Protein AF-A0A953X178-F1 (afdb_monomer_lite)

Foldseek 3Di:
DDPDPDDDPDDPWKWWWWDDPPATWIWTDDPPQKIFIAGPPPRHGPDMWHFPDDDPFWTKTWDCVAQNTWIWICGNPQQFIWTDRHPPGDIDTPTGTDDID

pLDDT: mean 87.61, std 17.51, range [33.28, 98.62]

Radius of gyration: 13.24 Å; chains: 1; bounding box: 30×29×42 Å

Sequence (101 aa):
MTYWENGVTASEAVFVGASNDSETTAFRYREGGLWDEVAVPGGETRFTFAETGRDVSAIRLTDASRNGGLSLILDLDRKVVDLQEAPGEPWYVRYTIVAVH

Structure (mmCIF, N/CA/C/O backbone):
data_AF-A0A953X178-F1
#
_entry.id   AF-A0A953X178-F1
#
loop_
_atom_site.group_PDB
_atom_site.id
_atom_site.type_symbol
_atom_site.label_atom_id
_atom_site.label_alt_id
_atom_site.label_comp_id
_atom_site.label_asym_id
_atom_site.label_entity_id
_atom_site.label_seq_id
_atom_site.pdbx_PDB_ins_code
_atom_site.Cartn_x
_atom_site.Cartn_y
_atom_site.Cartn_z
_atom_site.occupancy
_atom_site.B_iso_or_equiv
_atom_site.auth_seq_id
_atom_site.auth_comp_id
_atom_site.auth_asym_id
_atom_site.auth_atom_id
_atom_site.pdbx_PDB_model_num
ATOM 1 N N . MET A 1 1 ? -3.474 8.175 25.729 1.00 33.28 1 MET A N 1
ATOM 2 C CA . MET A 1 1 ? -4.329 9.190 25.079 1.00 33.28 1 MET A CA 1
ATOM 3 C C . MET A 1 1 ? -4.278 8.906 23.599 1.00 33.28 1 MET A C 1
ATOM 5 O O . MET A 1 1 ? -3.255 9.164 22.981 1.00 33.28 1 MET A O 1
ATOM 9 N N . THR A 1 2 ? -5.315 8.262 23.079 1.00 36.19 2 THR A N 1
ATOM 10 C CA . THR A 1 2 ? -5.356 7.766 21.704 1.00 36.19 2 THR A CA 1
ATOM 11 C C . THR A 1 2 ? -6.396 8.600 20.966 1.00 36.19 2 THR A C 1
ATOM 13 O O . THR A 1 2 ? -7.572 8.559 21.314 1.00 36.19 2 THR A O 1
ATOM 16 N N . TYR A 1 3 ? -5.952 9.430 20.026 1.00 37.00 3 TYR A N 1
ATOM 17 C CA . TYR A 1 3 ? -6.803 10.360 19.285 1.00 37.00 3 TYR A CA 1
ATOM 18 C C . TYR A 1 3 ? -7.550 9.628 18.161 1.00 37.00 3 TYR A C 1
ATOM 20 O O . TYR A 1 3 ? -7.108 9.701 17.025 1.00 37.00 3 TYR A O 1
ATOM 28 N N . TRP A 1 4 ? -8.658 8.931 18.447 1.00 47.22 4 TRP A N 1
ATOM 29 C CA . TRP A 1 4 ? -9.503 8.332 17.388 1.00 47.22 4 TRP A CA 1
ATOM 30 C C . TRP A 1 4 ? -11.015 8.547 17.550 1.00 47.22 4 TRP A C 1
ATOM 32 O O . TRP A 1 4 ? -11.793 8.094 16.715 1.00 47.22 4 TRP A O 1
ATOM 42 N N . GLU A 1 5 ? -11.467 9.296 18.554 1.00 42.94 5 GLU A N 1
ATOM 43 C CA . GLU A 1 5 ? -12.883 9.660 18.661 1.00 42.94 5 GLU A CA 1
ATOM 44 C C . GLU A 1 5 ? -13.158 10.961 17.904 1.00 42.94 5 GLU A C 1
ATOM 46 O O . GLU A 1 5 ? -13.153 12.035 18.492 1.00 42.94 5 GLU A O 1
ATOM 51 N N . ASN A 1 6 ? -13.338 10.867 16.584 1.00 42.47 6 ASN A N 1
ATOM 52 C CA . ASN A 1 6 ? -14.195 11.770 15.805 1.00 42.47 6 ASN A CA 1
ATOM 53 C C . ASN A 1 6 ? -14.403 11.205 14.389 1.00 42.47 6 ASN A C 1
ATOM 55 O O . ASN A 1 6 ? -13.687 11.548 13.451 1.00 42.47 6 ASN A O 1
ATOM 59 N N . GLY A 1 7 ? -15.425 10.357 14.235 1.00 42.25 7 GLY A N 1
ATOM 60 C CA . GLY A 1 7 ? -16.161 10.270 12.967 1.00 42.25 7 GLY A CA 1
ATOM 61 C C . GLY A 1 7 ? -16.048 8.995 12.130 1.00 42.25 7 GLY A C 1
ATOM 62 O O . GLY A 1 7 ? -16.695 8.936 11.090 1.00 42.25 7 GLY A O 1
ATOM 63 N N . VAL A 1 8 ? -15.317 7.961 12.553 1.00 45.34 8 VAL A N 1
ATOM 64 C CA . VAL A 1 8 ? -15.346 6.657 11.863 1.00 45.34 8 VAL A CA 1
ATOM 65 C C . VAL A 1 8 ? -15.988 5.629 12.787 1.00 45.34 8 VAL A C 1
ATOM 67 O O . VAL A 1 8 ? -15.324 5.029 13.625 1.00 45.34 8 VAL A O 1
ATOM 70 N N . THR A 1 9 ? -17.302 5.424 12.670 1.00 45.38 9 THR A N 1
ATOM 71 C CA . THR A 1 9 ? -17.926 4.214 13.220 1.00 45.38 9 THR A CA 1
ATOM 72 C C . THR A 1 9 ? -17.387 3.027 12.433 1.00 45.38 9 THR A C 1
ATOM 74 O O . THR A 1 9 ? -17.761 2.825 11.277 1.00 45.38 9 THR A O 1
ATOM 77 N N . ALA A 1 10 ? -16.458 2.296 13.048 1.00 43.78 10 ALA A N 1
ATOM 78 C CA . ALA A 1 10 ? -15.874 1.077 12.518 1.00 43.78 10 ALA A CA 1
ATOM 79 C C . ALA A 1 10 ? -16.979 0.033 12.284 1.00 43.78 10 ALA A C 1
ATOM 81 O O . ALA A 1 10 ? -17.444 -0.631 13.206 1.00 43.78 10 ALA A O 1
ATOM 82 N N . SER A 1 11 ? -17.413 -0.090 11.031 1.00 48.50 11 SER A N 1
ATOM 83 C CA . SER A 1 11 ? -17.724 -1.413 10.490 1.00 48.50 11 SER A CA 1
ATOM 84 C C . SER A 1 11 ? -16.393 -2.158 10.331 1.00 48.50 11 SER A C 1
ATOM 86 O O . SER A 1 11 ? -15.356 -1.506 10.243 1.00 48.50 11 SER A O 1
ATOM 88 N N . GLU A 1 12 ? -16.419 -3.489 10.351 1.00 53.50 12 GLU A N 1
ATOM 89 C CA . GLU A 1 12 ? -15.298 -4.455 10.415 1.00 53.50 12 GLU A CA 1
ATOM 90 C C . GLU A 1 12 ? -14.277 -4.391 9.246 1.00 53.50 12 GLU A C 1
ATOM 92 O O . GLU A 1 12 ? -13.742 -5.406 8.805 1.00 53.50 12 GLU A O 1
ATOM 97 N N . ALA A 1 13 ? -14.027 -3.215 8.677 1.00 61.97 13 ALA A N 1
ATOM 98 C CA . ALA A 1 13 ? -13.044 -2.996 7.636 1.00 61.97 13 ALA A CA 1
ATOM 99 C C . ALA A 1 13 ? -11.630 -3.110 8.216 1.00 61.97 13 ALA A C 1
ATOM 101 O O . ALA A 1 13 ? -11.331 -2.521 9.252 1.00 61.97 13 ALA A O 1
ATOM 102 N N . VAL A 1 14 ? -10.758 -3.830 7.508 1.00 70.00 14 VAL A N 1
ATOM 103 C CA . VAL A 1 14 ? -9.325 -3.871 7.818 1.00 70.00 14 VAL A CA 1
ATOM 104 C C . VAL A 1 14 ? -8.727 -2.494 7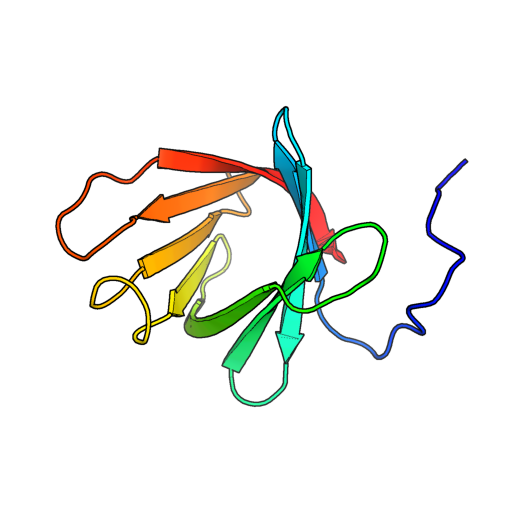.541 1.00 70.00 14 VAL A C 1
ATOM 106 O O . VAL A 1 14 ? -8.896 -1.960 6.436 1.00 70.00 14 VAL A O 1
ATOM 109 N N . PHE A 1 15 ? -8.016 -1.943 8.525 1.00 83.81 15 PHE A N 1
ATOM 110 C CA . PHE A 1 15 ? -7.299 -0.675 8.403 1.00 83.81 15 PHE A CA 1
ATOM 111 C C . PHE A 1 15 ? -5.795 -0.876 8.578 1.00 83.81 15 PHE A C 1
ATOM 113 O O . PHE A 1 15 ? -5.339 -1.406 9.589 1.00 83.81 15 PHE A O 1
ATOM 120 N N . VAL A 1 16 ? -5.010 -0.368 7.629 1.00 92.19 16 VAL A N 1
ATOM 121 C CA . VAL A 1 16 ? -3.554 -0.223 7.769 1.00 92.19 16 VAL A CA 1
ATOM 122 C C . VAL A 1 16 ? -3.236 1.260 7.906 1.00 92.19 16 VAL A C 1
ATOM 124 O O . VAL A 1 16 ? -3.330 2.011 6.939 1.00 92.19 16 VAL A O 1
ATOM 127 N N . GLY A 1 17 ? -2.887 1.696 9.114 1.00 94.69 17 GLY A N 1
ATOM 128 C CA . GLY A 1 17 ? -2.450 3.065 9.379 1.00 94.69 17 GLY A CA 1
ATOM 129 C C . GLY A 1 17 ? -0.984 3.244 9.003 1.00 94.69 17 GLY A C 1
ATOM 130 O O . GLY A 1 17 ? -0.141 2.437 9.403 1.00 94.69 17 GLY A O 1
ATOM 131 N N . ALA A 1 18 ? -0.667 4.307 8.268 1.00 96.38 18 ALA A N 1
ATOM 132 C CA . ALA A 1 18 ? 0.688 4.594 7.820 1.00 96.38 18 ALA A CA 1
ATOM 133 C C . ALA A 1 18 ? 1.003 6.094 7.886 1.00 96.38 18 ALA A C 1
ATOM 135 O O . ALA A 1 18 ? 0.109 6.937 7.825 1.00 96.38 18 ALA A O 1
ATOM 136 N N . SER A 1 19 ? 2.277 6.444 8.022 1.00 96.38 19 SER A N 1
ATOM 137 C CA . SER A 1 19 ? 2.718 7.839 8.060 1.00 96.38 19 SER A CA 1
ATOM 138 C C . SER A 1 19 ? 4.107 8.021 7.464 1.00 96.38 19 SER A C 1
ATOM 140 O O . SER A 1 19 ? 4.909 7.088 7.398 1.00 96.38 19 SER A O 1
ATOM 142 N N . ASN A 1 20 ? 4.412 9.249 7.070 1.00 95.56 20 ASN A N 1
ATOM 143 C CA . ASN A 1 20 ? 5.767 9.729 6.814 1.00 95.56 20 ASN A CA 1
ATOM 144 C C . ASN A 1 20 ? 5.974 11.071 7.539 1.00 95.56 20 ASN A C 1
ATOM 146 O O . ASN A 1 20 ? 5.128 11.486 8.328 1.00 95.56 20 ASN A O 1
ATOM 150 N N . ASP A 1 21 ? 7.082 11.760 7.269 1.00 94.00 21 ASP A N 1
ATOM 151 C CA . ASP A 1 21 ? 7.425 13.030 7.930 1.00 94.00 21 ASP A CA 1
ATOM 152 C C . ASP A 1 21 ? 6.435 14.178 7.651 1.00 94.00 21 ASP A C 1
ATOM 154 O O . ASP A 1 21 ? 6.453 15.196 8.341 1.00 94.00 21 ASP A O 1
ATOM 158 N N . SER A 1 22 ? 5.586 14.038 6.629 1.00 92.56 22 SER A N 1
ATOM 159 C CA . SER A 1 22 ? 4.680 15.087 6.151 1.00 92.56 22 SER A CA 1
ATOM 160 C C . SER A 1 22 ? 3.197 14.790 6.366 1.00 92.56 22 SER A C 1
ATOM 162 O O . SER A 1 22 ? 2.403 15.727 6.446 1.00 92.56 22 SER A O 1
ATOM 164 N N . GLU A 1 23 ? 2.799 13.519 6.463 1.00 92.12 23 GLU A N 1
ATOM 165 C CA . GLU A 1 23 ? 1.387 13.145 6.540 1.00 92.12 23 GLU A CA 1
ATOM 166 C C . GLU A 1 23 ? 1.132 11.786 7.201 1.00 92.12 23 GLU A C 1
ATOM 168 O O . GLU A 1 23 ? 1.988 10.898 7.220 1.00 92.12 23 GLU A O 1
ATOM 173 N N . THR A 1 24 ? -0.104 11.625 7.681 1.00 92.56 24 THR A N 1
ATOM 174 C CA . THR A 1 24 ? -0.676 10.359 8.149 1.00 92.56 24 THR A CA 1
ATOM 175 C C . THR A 1 24 ? -1.837 9.969 7.244 1.00 92.56 24 THR A C 1
ATOM 177 O O . THR A 1 24 ? -2.658 10.803 6.852 1.00 92.56 24 THR A O 1
ATOM 180 N N . THR A 1 25 ? -1.918 8.683 6.935 1.00 94.31 25 THR A N 1
ATOM 181 C CA . THR A 1 25 ? -2.915 8.094 6.051 1.00 94.31 25 THR A CA 1
ATOM 182 C C . THR A 1 25 ? -3.379 6.748 6.604 1.00 94.31 25 THR A C 1
ATOM 184 O O . THR A 1 25 ? -2.757 6.174 7.505 1.00 94.31 25 THR A O 1
ATOM 187 N N . ALA A 1 26 ? -4.483 6.231 6.082 1.00 93.94 26 ALA A N 1
ATOM 188 C CA . ALA A 1 26 ? -4.899 4.862 6.346 1.00 93.94 26 ALA A CA 1
ATOM 189 C C . ALA A 1 26 ? -5.381 4.188 5.064 1.00 93.94 26 ALA A C 1
ATOM 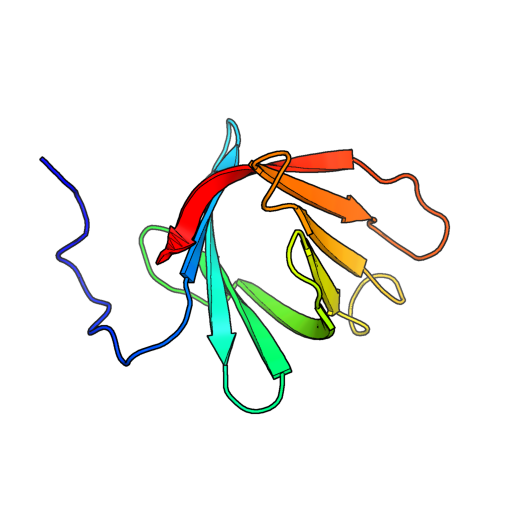191 O O . ALA A 1 26 ? -6.068 4.803 4.254 1.00 93.94 26 ALA A O 1
ATOM 192 N N . PHE A 1 27 ? -5.060 2.908 4.908 1.00 95.81 27 PHE A N 1
ATOM 193 C CA . PHE A 1 27 ? -5.602 2.060 3.856 1.00 95.81 27 PHE A CA 1
ATOM 194 C C . PHE A 1 27 ? -6.774 1.278 4.424 1.00 95.81 27 PHE A C 1
ATOM 196 O O . PHE A 1 27 ? -6.605 0.512 5.372 1.00 95.81 27 PHE A O 1
ATOM 203 N N . ARG A 1 28 ? -7.960 1.485 3.856 1.00 94.31 28 ARG A N 1
ATOM 204 C CA . ARG A 1 28 ? -9.208 0.845 4.270 1.00 94.31 28 ARG A CA 1
ATOM 205 C C . ARG A 1 28 ? -9.645 -0.162 3.221 1.00 94.31 28 ARG A C 1
ATOM 207 O O . ARG A 1 28 ? -9.924 0.231 2.086 1.00 94.31 28 ARG A O 1
ATOM 214 N N . TYR A 1 29 ? -9.776 -1.425 3.613 1.00 92.50 29 TYR A N 1
ATOM 215 C CA . TYR A 1 29 ? -10.368 -2.439 2.746 1.00 92.50 29 TYR A CA 1
ATOM 216 C C . TYR A 1 29 ? -11.849 -2.141 2.483 1.00 92.50 29 TYR A C 1
ATOM 218 O O . TYR A 1 29 ? -12.605 -1.779 3.388 1.00 92.50 29 TYR A O 1
ATOM 226 N N . ARG A 1 30 ? -12.266 -2.338 1.236 1.00 88.88 30 ARG A N 1
ATOM 227 C CA . ARG A 1 30 ? -13.651 -2.323 0.775 1.00 88.88 30 ARG A CA 1
ATOM 228 C C . ARG A 1 30 ? -13.989 -3.657 0.124 1.00 88.88 30 ARG A C 1
ATOM 230 O O . ARG A 1 30 ? -13.136 -4.334 -0.446 1.00 88.88 30 ARG A O 1
ATOM 237 N N . GLU A 1 31 ? -15.267 -4.015 0.185 1.00 83.62 31 GLU A N 1
ATOM 238 C CA . GLU A 1 31 ? -15.788 -5.192 -0.505 1.00 83.62 31 GLU A CA 1
ATOM 239 C C . GLU A 1 31 ? -15.402 -5.187 -1.997 1.00 83.62 31 GLU A C 1
ATOM 241 O O . GLU A 1 31 ? -15.296 -4.134 -2.628 1.00 83.62 31 GLU A O 1
ATOM 246 N N . GLY A 1 32 ? -15.179 -6.379 -2.556 1.00 86.62 32 GLY A N 1
ATOM 247 C CA . GLY A 1 32 ? -14.806 -6.540 -3.961 1.00 86.62 32 GLY A CA 1
ATOM 248 C C . GLY A 1 32 ? -13.312 -6.375 -4.248 1.00 86.62 32 GLY A C 1
ATOM 249 O O . GLY A 1 32 ? -12.949 -6.204 -5.407 1.00 86.62 32 GLY A O 1
ATOM 250 N N . GLY A 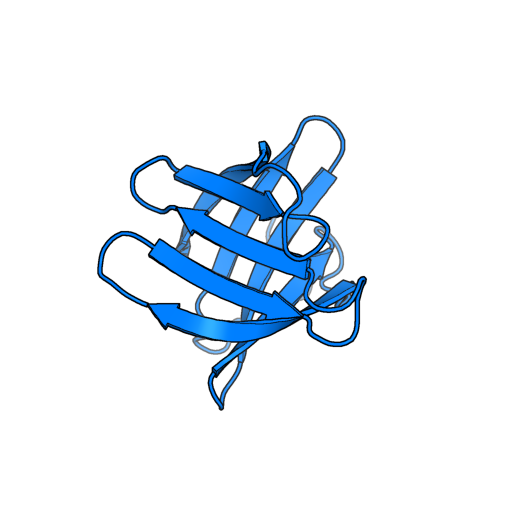1 33 ? -12.446 -6.439 -3.228 1.00 91.44 33 GLY A N 1
ATOM 251 C CA . GLY A 1 33 ? -10.995 -6.363 -3.427 1.00 91.44 33 GLY A CA 1
ATOM 252 C C . GLY A 1 33 ? -10.497 -4.943 -3.686 1.00 91.44 33 GLY A C 1
ATOM 253 O O . GLY A 1 33 ? -9.501 -4.764 -4.381 1.00 91.44 33 GLY A O 1
ATOM 254 N N . LEU A 1 34 ? -11.195 -3.929 -3.176 1.00 95.31 34 LEU A N 1
ATOM 255 C CA . LEU A 1 34 ? -10.795 -2.533 -3.321 1.00 95.31 34 LEU A CA 1
ATOM 256 C C . LEU A 1 34 ? -10.206 -2.008 -2.016 1.00 95.31 34 LEU A C 1
ATOM 258 O O . LEU A 1 34 ? -10.599 -2.418 -0.929 1.00 95.31 34 LEU A O 1
ATOM 262 N N . TRP A 1 35 ? -9.287 -1.061 -2.128 1.00 97.00 35 TRP A N 1
ATOM 263 C CA . TRP A 1 35 ? -8.688 -0.373 -0.994 1.00 97.00 35 TRP A CA 1
ATOM 264 C C . TRP A 1 35 ? -8.739 1.125 -1.220 1.00 97.00 35 TRP A C 1
ATOM 266 O O . TRP A 1 35 ? -8.341 1.600 -2.279 1.00 97.00 35 TRP A O 1
ATOM 276 N N . ASP A 1 36 ? -9.200 1.871 -0.225 1.00 95.62 36 ASP A N 1
ATOM 277 C CA . ASP A 1 36 ? -9.116 3.328 -0.248 1.00 95.62 36 ASP A CA 1
ATOM 278 C C . ASP A 1 36 ? -7.940 3.789 0.607 1.00 95.62 36 ASP A C 1
ATOM 280 O O . ASP A 1 36 ? -7.826 3.380 1.762 1.00 95.62 36 ASP A O 1
ATOM 284 N N . GLU A 1 37 ? -7.114 4.684 0.075 1.00 95.38 37 GLU A N 1
ATOM 285 C CA . GLU A 1 37 ? -6.241 5.514 0.901 1.00 95.38 37 GLU A CA 1
ATOM 286 C C . GLU A 1 37 ? -7.039 6.732 1.375 1.00 95.38 37 GLU A C 1
ATOM 288 O O . GLU A 1 37 ? -7.545 7.515 0.561 1.00 95.38 37 GLU A O 1
ATOM 293 N N . VAL A 1 38 ? -7.163 6.890 2.691 1.00 93.38 38 VAL A N 1
ATOM 294 C CA . VAL A 1 38 ? -7.935 7.963 3.319 1.00 93.38 38 VAL A CA 1
ATOM 295 C C . VAL A 1 38 ? -7.050 8.894 4.144 1.00 93.38 38 VAL A C 1
ATOM 297 O O . VAL A 1 38 ? -6.159 8.457 4.871 1.00 93.38 38 VAL A O 1
ATOM 300 N N . ALA A 1 39 ? -7.330 10.194 4.061 1.00 87.75 39 ALA A N 1
ATOM 301 C CA . ALA A 1 39 ? -6.650 11.217 4.845 1.00 87.75 39 ALA A CA 1
ATOM 302 C C . ALA A 1 39 ? -6.911 11.045 6.350 1.00 87.75 39 ALA A C 1
ATOM 304 O O . ALA A 1 39 ? -8.047 10.791 6.765 1.00 87.75 39 ALA A O 1
ATOM 305 N N . VAL A 1 40 ? -5.886 11.270 7.178 1.00 85.62 40 VAL A N 1
ATOM 306 C CA . VAL A 1 40 ? -6.017 11.265 8.640 1.00 85.62 40 VAL A CA 1
ATOM 307 C C . VAL A 1 40 ? -5.469 12.571 9.239 1.00 85.62 40 VAL A C 1
ATOM 309 O O . VAL A 1 40 ? -4.307 12.898 8.999 1.00 85.62 40 VAL A O 1
ATOM 312 N N . PRO A 1 41 ? -6.254 13.295 10.066 1.00 77.06 41 PRO A N 1
ATOM 313 C CA . PRO A 1 41 ? -7.673 13.074 10.373 1.00 77.06 41 PRO A CA 1
ATOM 314 C C . PRO A 1 41 ? -8.588 13.515 9.213 1.00 77.06 41 PRO A C 1
ATOM 316 O O . PRO A 1 41 ? -8.223 14.384 8.428 1.00 77.06 41 PRO A O 1
ATOM 319 N N . GLY A 1 42 ? -9.796 12.950 9.126 1.00 75.88 42 GLY A N 1
ATOM 320 C CA . GLY A 1 42 ? -10.845 13.420 8.203 1.00 75.88 42 GLY A CA 1
ATOM 321 C C . GLY A 1 42 ? -11.527 12.321 7.391 1.00 75.88 42 GLY A C 1
ATOM 322 O O . GLY A 1 42 ? -12.701 12.457 7.062 1.00 75.88 42 GLY A O 1
ATOM 323 N N . GLY A 1 43 ? -10.835 11.216 7.103 1.00 81.81 43 GLY A N 1
ATOM 324 C CA . GLY A 1 43 ? -11.411 10.052 6.420 1.00 81.81 43 GLY A CA 1
ATOM 325 C C . GLY A 1 43 ? -11.769 10.281 4.947 1.00 81.81 43 GLY A C 1
ATOM 326 O O . GLY A 1 43 ? -12.390 9.414 4.332 1.00 81.81 43 GLY A O 1
ATOM 327 N N . GLU A 1 44 ? -11.389 11.426 4.373 1.00 88.56 44 GLU A N 1
ATOM 328 C CA . GLU A 1 44 ? -11.585 11.714 2.954 1.00 88.56 44 GLU A CA 1
ATOM 329 C C . GLU A 1 44 ? -10.777 10.726 2.111 1.00 88.56 44 GLU A C 1
ATOM 331 O O . GLU A 1 44 ? -9.576 10.556 2.320 1.00 88.56 44 GLU A O 1
ATOM 336 N N . THR A 1 45 ? -11.437 10.075 1.154 1.00 92.81 45 THR A N 1
ATOM 337 C CA . THR A 1 45 ? -10.772 9.180 0.204 1.00 92.81 45 THR A CA 1
ATOM 338 C C . THR A 1 45 ? -9.938 9.995 -0.770 1.00 92.81 45 THR A C 1
ATOM 340 O O . THR A 1 45 ? -10.475 10.777 -1.549 1.00 92.81 45 THR A O 1
ATOM 343 N N . ARG A 1 46 ? -8.622 9.789 -0.735 1.00 91.88 46 ARG A N 1
ATOM 344 C CA . ARG A 1 46 ? -7.677 10.400 -1.672 1.00 91.88 46 ARG A CA 1
ATOM 345 C C . ARG A 1 46 ? -7.546 9.544 -2.917 1.00 91.88 46 ARG A C 1
ATOM 347 O O . ARG A 1 46 ? -7.606 10.049 -4.037 1.00 91.88 46 ARG A O 1
ATOM 354 N N . PHE A 1 47 ? -7.392 8.240 -2.706 1.00 94.69 47 PHE A N 1
ATOM 355 C CA . PHE A 1 47 ? -7.058 7.285 -3.751 1.00 94.69 47 PHE A CA 1
ATOM 356 C C . PHE A 1 47 ? -7.819 5.975 -3.556 1.00 94.69 47 PHE A C 1
ATOM 358 O O . PHE A 1 47 ? -8.134 5.601 -2.429 1.00 94.69 47 PHE A O 1
ATOM 365 N N . THR A 1 48 ? -8.089 5.275 -4.657 1.00 95.94 48 THR A N 1
ATOM 366 C CA . THR A 1 48 ? -8.700 3.944 -4.649 1.00 95.94 48 THR A CA 1
ATOM 367 C C . THR A 1 48 ? -7.838 3.008 -5.481 1.00 95.94 48 THR A C 1
ATOM 369 O O . THR A 1 48 ? -7.483 3.321 -6.614 1.00 95.94 48 THR A O 1
ATOM 372 N N . PHE A 1 49 ? -7.551 1.841 -4.926 1.00 97.88 49 PHE A N 1
ATOM 373 C CA . PHE A 1 49 ? -6.721 0.813 -5.525 1.00 97.88 49 PHE A CA 1
ATOM 374 C C . PHE A 1 49 ? -7.491 -0.498 -5.643 1.00 97.88 49 PHE A C 1
ATOM 376 O O . PHE A 1 49 ? -8.320 -0.822 -4.791 1.00 97.88 49 PHE A O 1
ATOM 383 N N . ALA A 1 50 ? -7.172 -1.276 -6.671 1.00 97.75 50 ALA A N 1
ATOM 384 C CA . ALA A 1 50 ? -7.557 -2.675 -6.762 1.00 97.75 50 ALA A CA 1
ATOM 385 C C . ALA A 1 50 ? -6.476 -3.554 -6.126 1.00 97.75 50 ALA A C 1
ATOM 387 O O . ALA A 1 50 ? -5.288 -3.372 -6.392 1.00 97.75 50 ALA A O 1
ATOM 388 N N . GLU A 1 51 ? -6.882 -4.520 -5.308 1.00 97.31 51 GLU A N 1
ATOM 389 C CA . GLU A 1 51 ? -6.002 -5.566 -4.802 1.00 97.31 51 GLU A CA 1
ATOM 390 C C . GLU A 1 51 ? -5.652 -6.534 -5.931 1.00 97.31 51 GLU A C 1
ATOM 392 O O . GLU A 1 51 ? -6.519 -7.166 -6.533 1.00 97.31 51 GLU A O 1
ATOM 397 N N . THR A 1 52 ? -4.360 -6.646 -6.220 1.00 97.56 52 THR A N 1
ATOM 398 C CA . THR A 1 52 ? -3.823 -7.503 -7.284 1.00 97.56 52 THR A CA 1
ATOM 399 C C . THR A 1 52 ? -3.163 -8.765 -6.740 1.00 97.56 52 THR A C 1
ATOM 401 O O . THR A 1 52 ? -2.884 -9.695 -7.496 1.00 97.56 52 THR A O 1
ATOM 404 N N . GLY A 1 53 ? -2.949 -8.840 -5.426 1.00 96.75 53 GLY A N 1
ATOM 405 C CA . GLY A 1 53 ? -2.496 -10.051 -4.760 1.00 96.75 53 GLY A CA 1
ATOM 406 C C . GLY A 1 53 ? -2.284 -9.852 -3.268 1.00 96.75 53 GLY A C 1
ATOM 407 O O . GLY A 1 53 ? -1.906 -8.772 -2.818 1.00 96.75 53 GLY A O 1
ATOM 408 N N . ARG A 1 54 ? -2.475 -10.924 -2.505 1.00 96.12 54 ARG A N 1
ATOM 409 C CA . ARG A 1 54 ? -2.264 -10.944 -1.060 1.00 96.12 54 ARG A CA 1
ATOM 410 C C . ARG A 1 54 ? -1.638 -12.257 -0.641 1.00 96.12 54 ARG A C 1
ATOM 412 O O . ARG A 1 54 ? -2.043 -13.326 -1.096 1.00 96.12 54 ARG A O 1
ATOM 419 N N . ASP A 1 55 ? -0.674 -12.151 0.253 1.00 95.25 55 ASP A N 1
ATOM 420 C CA . ASP A 1 55 ? -0.107 -13.269 0.988 1.00 95.25 55 ASP A CA 1
ATOM 421 C C . ASP A 1 55 ? -0.005 -12.898 2.479 1.00 95.25 55 ASP A C 1
ATOM 423 O O . ASP A 1 55 ? -0.633 -11.942 2.939 1.00 95.25 55 ASP A O 1
ATOM 427 N N . VAL A 1 56 ? 0.711 -13.708 3.259 1.00 93.56 56 VAL A N 1
ATOM 428 C CA . VAL A 1 56 ? 0.818 -13.523 4.713 1.00 93.56 56 VAL A CA 1
ATOM 429 C C . VAL A 1 56 ? 1.613 -12.280 5.111 1.00 93.56 56 VAL A C 1
ATOM 431 O O . VAL A 1 56 ? 1.422 -11.795 6.223 1.00 93.56 56 VAL A O 1
ATOM 434 N N . SER A 1 57 ? 2.486 -11.776 4.237 1.00 94.69 57 SER A N 1
ATOM 435 C CA . SER A 1 57 ? 3.396 -10.673 4.546 1.00 94.69 57 SER A CA 1
ATOM 436 C C . SER A 1 57 ? 3.081 -9.400 3.777 1.00 94.69 57 SER A C 1
ATOM 438 O O . SER A 1 57 ? 3.509 -8.328 4.198 1.00 94.69 57 SER A O 1
ATOM 440 N N . ALA A 1 58 ? 2.330 -9.476 2.676 1.00 96.94 58 ALA A N 1
ATOM 441 C CA . ALA A 1 58 ? 2.071 -8.311 1.850 1.00 96.94 58 ALA A CA 1
ATOM 442 C C . ALA A 1 58 ? 0.696 -8.291 1.177 1.00 96.94 58 ALA A C 1
ATOM 444 O O . ALA A 1 58 ? 0.147 -9.311 0.747 1.00 96.94 58 ALA A O 1
ATOM 445 N N . ILE A 1 59 ? 0.193 -7.071 0.990 1.00 97.75 59 ILE A N 1
ATOM 446 C CA . ILE A 1 59 ? -0.956 -6.759 0.135 1.00 97.75 59 ILE A CA 1
ATOM 447 C C . ILE A 1 59 ? -0.457 -5.892 -1.021 1.00 97.75 59 ILE A C 1
ATOM 449 O O . ILE A 1 59 ? 0.205 -4.878 -0.804 1.00 97.75 59 ILE A O 1
ATOM 453 N N . ARG A 1 60 ? -0.768 -6.291 -2.254 1.00 98.31 60 ARG A N 1
ATOM 454 C CA . ARG A 1 60 ? -0.366 -5.609 -3.489 1.00 98.31 60 ARG A CA 1
ATOM 455 C C . ARG A 1 60 ? -1.568 -4.903 -4.084 1.00 98.31 60 ARG A C 1
ATOM 457 O O . ARG A 1 60 ? -2.624 -5.513 -4.258 1.00 98.31 60 ARG A O 1
ATOM 464 N N . LEU A 1 61 ? -1.394 -3.623 -4.374 1.00 98.50 61 LEU A N 1
ATOM 465 C CA . LEU A 1 61 ? -2.454 -2.709 -4.768 1.00 98.50 61 LEU A CA 1
ATOM 466 C C . LEU A 1 61 ? -2.052 -1.972 -6.046 1.00 98.50 61 LEU A C 1
ATOM 468 O O . LEU A 1 61 ? -0.894 -1.584 -6.194 1.00 98.50 61 LEU A O 1
ATOM 472 N N . THR A 1 62 ? -3.002 -1.730 -6.945 1.00 98.31 62 THR A N 1
ATOM 473 C CA . THR A 1 62 ? -2.761 -0.965 -8.175 1.00 98.31 62 THR A CA 1
ATOM 474 C C . THR A 1 62 ? -3.911 -0.004 -8.454 1.00 98.31 62 THR A C 1
ATOM 476 O O . THR A 1 62 ? -5.080 -0.387 -8.414 1.00 98.31 62 THR A O 1
ATOM 479 N N . ASP A 1 63 ? -3.576 1.241 -8.785 1.00 97.38 63 ASP A N 1
ATOM 480 C CA . ASP A 1 63 ? -4.492 2.220 -9.367 1.00 97.38 63 ASP A CA 1
ATOM 481 C C . ASP A 1 63 ? -4.132 2.400 -10.848 1.00 97.38 63 ASP A C 1
ATOM 483 O O . ASP A 1 63 ? -3.235 3.160 -11.220 1.00 97.38 63 ASP A O 1
ATOM 487 N N . ALA A 1 64 ? -4.844 1.675 -11.714 1.00 95.00 64 ALA A N 1
ATOM 488 C CA . ALA A 1 64 ? -4.618 1.707 -13.159 1.00 95.00 64 ALA A CA 1
ATOM 489 C C . ALA A 1 64 ? -4.996 3.051 -13.807 1.00 95.00 64 ALA A C 1
ATOM 491 O O . ALA A 1 64 ? -4.592 3.322 -14.938 1.00 95.00 64 ALA A O 1
ATOM 492 N N . SER A 1 65 ? -5.764 3.899 -13.111 1.00 94.75 65 SER A N 1
ATOM 493 C CA . SER A 1 65 ? -6.149 5.215 -13.626 1.00 94.75 65 SER A CA 1
ATOM 494 C C . SER A 1 65 ? -5.010 6.236 -13.545 1.00 94.75 65 SER A C 1
ATOM 496 O O . SER A 1 65 ? -5.064 7.266 -14.221 1.00 94.75 65 SER A O 1
ATOM 498 N N . ARG A 1 66 ? -3.957 5.952 -12.762 1.00 92.94 66 ARG A N 1
ATOM 499 C CA . ARG A 1 66 ? -2.808 6.844 -12.574 1.00 92.94 66 ARG A CA 1
ATOM 500 C C . ARG A 1 66 ? -1.548 6.297 -13.200 1.00 92.94 66 ARG A C 1
ATOM 502 O O . ARG A 1 66 ? -1.173 5.156 -12.955 1.00 92.94 66 ARG A O 1
ATOM 509 N N . ASN A 1 67 ? -0.878 7.153 -13.971 1.00 90.19 67 ASN A N 1
ATOM 510 C CA . ASN A 1 67 ? 0.447 6.897 -14.535 1.00 90.19 67 ASN A CA 1
ATOM 511 C C . ASN A 1 67 ? 0.566 5.540 -15.263 1.00 90.19 67 ASN A C 1
ATOM 513 O O . ASN A 1 67 ? 1.631 4.932 -15.299 1.00 90.19 67 ASN A O 1
ATOM 517 N N . GLY A 1 68 ? -0.541 5.030 -15.815 1.00 89.56 68 GLY A N 1
ATOM 518 C CA . GLY A 1 68 ? -0.590 3.714 -16.456 1.00 89.56 68 GLY A CA 1
ATOM 519 C C . GLY A 1 68 ? -0.451 2.510 -15.511 1.00 89.56 68 GLY A C 1
ATOM 520 O O . GLY A 1 68 ? -0.333 1.394 -16.011 1.00 89.56 68 GLY A O 1
ATOM 521 N N . GLY A 1 69 ? -0.468 2.701 -14.185 1.00 93.81 69 GLY A N 1
ATOM 522 C CA . GLY A 1 69 ? -0.401 1.618 -13.198 1.00 93.81 69 GLY A CA 1
ATOM 523 C C . GLY A 1 69 ? 0.412 1.941 -11.944 1.00 93.81 69 GLY A C 1
ATOM 524 O O . GLY A 1 69 ? 1.300 1.161 -11.593 1.00 93.81 69 GLY A O 1
ATOM 525 N N . LEU A 1 70 ? 0.120 3.054 -11.261 1.00 97.62 70 LEU A N 1
ATOM 526 C CA . LEU A 1 70 ? 0.708 3.331 -9.945 1.00 97.62 70 LEU A CA 1
ATOM 527 C C . LEU A 1 70 ? 0.401 2.168 -8.996 1.00 97.62 70 LEU A C 1
ATOM 529 O O . LEU A 1 70 ? -0.750 1.735 -8.882 1.00 97.62 70 LEU A O 1
ATOM 533 N N . SER A 1 71 ? 1.429 1.652 -8.329 1.00 98.31 71 SER A N 1
ATOM 534 C CA . SER A 1 71 ? 1.323 0.437 -7.521 1.00 98.31 71 SER A CA 1
ATOM 535 C C . SER A 1 71 ? 1.865 0.644 -6.114 1.00 98.31 71 SER A C 1
ATOM 537 O O . SER A 1 71 ? 2.862 1.338 -5.921 1.00 98.31 71 SER A O 1
ATOM 539 N N . LEU A 1 72 ? 1.209 0.017 -5.137 1.00 98.56 72 LEU A N 1
ATOM 540 C CA . LEU A 1 72 ? 1.635 -0.017 -3.743 1.00 98.56 72 LEU A CA 1
ATOM 541 C C . LEU A 1 72 ? 1.838 -1.456 -3.272 1.00 98.56 72 LEU A C 1
ATOM 543 O O . LEU A 1 72 ? 1.129 -2.375 -3.694 1.00 98.56 72 LEU A O 1
ATOM 547 N N . ILE A 1 73 ? 2.763 -1.630 -2.333 1.00 98.62 73 ILE A N 1
ATOM 548 C CA . ILE A 1 73 ? 2.892 -2.845 -1.529 1.00 98.62 73 ILE A CA 1
ATOM 549 C C . ILE A 1 73 ? 2.772 -2.436 -0.066 1.00 98.62 73 ILE A C 1
ATOM 551 O O . ILE A 1 73 ? 3.630 -1.722 0.447 1.00 98.62 73 ILE A O 1
ATOM 555 N N . LEU A 1 74 ? 1.715 -2.897 0.604 1.00 98.38 74 LEU A N 1
ATOM 556 C CA . LEU A 1 74 ? 1.623 -2.842 2.061 1.00 98.38 74 LEU A CA 1
ATOM 557 C C . LEU A 1 74 ? 2.433 -4.025 2.605 1.00 98.38 74 LEU A C 1
ATOM 559 O O . LEU A 1 74 ? 1.913 -5.137 2.687 1.00 98.38 74 LEU A O 1
ATOM 563 N N . ASP A 1 75 ? 3.713 -3.802 2.897 1.00 98.25 75 ASP A N 1
ATOM 564 C CA . ASP A 1 75 ? 4.649 -4.806 3.410 1.00 98.25 75 ASP A CA 1
ATOM 565 C C . ASP A 1 75 ? 4.534 -4.858 4.941 1.00 98.25 75 ASP A C 1
ATOM 567 O O . ASP A 1 75 ? 5.048 -3.998 5.665 1.00 98.25 75 ASP A O 1
ATOM 571 N N . LEU A 1 76 ? 3.794 -5.849 5.435 1.00 96.25 76 LEU A N 1
ATOM 572 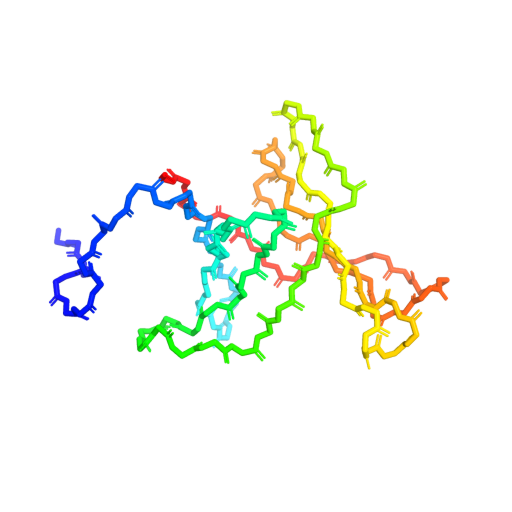C CA . LEU A 1 76 ? 3.453 -6.018 6.847 1.00 96.25 76 LEU A 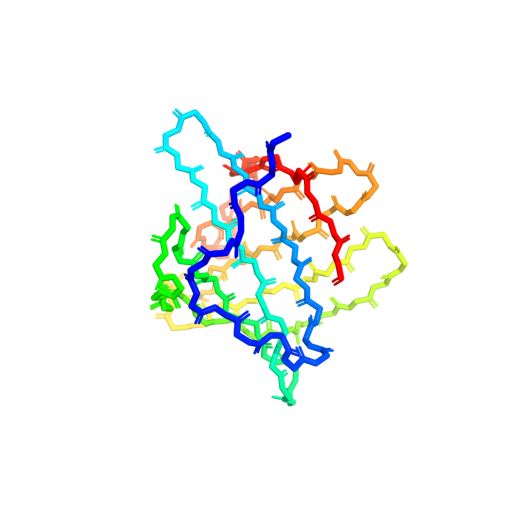CA 1
ATOM 573 C C . LEU A 1 76 ? 4.644 -6.529 7.671 1.00 96.25 76 LEU A C 1
ATOM 575 O O . LEU A 1 76 ? 4.738 -6.212 8.859 1.00 96.25 76 LEU A O 1
ATOM 579 N N . ASP A 1 77 ? 5.572 -7.256 7.041 1.00 95.81 77 ASP A N 1
ATOM 580 C CA . ASP A 1 77 ? 6.785 -7.767 7.687 1.00 95.81 77 ASP A CA 1
ATOM 581 C C . ASP A 1 77 ? 7.801 -6.642 7.912 1.00 95.81 77 ASP A C 1
ATOM 583 O O . ASP A 1 77 ? 8.303 -6.456 9.026 1.00 95.81 77 ASP A O 1
ATOM 587 N N . ARG A 1 78 ? 8.078 -5.846 6.870 1.00 97.69 78 ARG A N 1
ATOM 588 C CA . ARG A 1 78 ? 8.956 -4.666 6.965 1.00 97.69 78 ARG A CA 1
ATOM 589 C C . ARG A 1 78 ? 8.268 -3.462 7.600 1.00 97.69 78 ARG A C 1
ATOM 591 O O . ARG A 1 78 ? 8.957 -2.511 7.965 1.00 97.69 78 ARG A O 1
ATOM 598 N N . LYS A 1 79 ? 6.941 -3.504 7.753 1.00 98.00 79 LYS A N 1
ATOM 599 C CA . LYS A 1 79 ? 6.092 -2.410 8.247 1.00 98.00 79 LYS A CA 1
ATOM 600 C C . LYS A 1 79 ? 6.260 -1.135 7.428 1.00 98.00 79 LYS A C 1
ATOM 602 O O . LYS A 1 79 ? 6.422 -0.046 7.979 1.00 98.00 79 LYS A O 1
ATOM 607 N N . VAL A 1 80 ? 6.209 -1.260 6.110 1.00 98.50 80 VAL A N 1
ATOM 608 C CA . VAL A 1 80 ? 6.308 -0.124 5.190 1.00 98.50 80 VAL A CA 1
ATOM 609 C C . VAL A 1 80 ? 5.267 -0.214 4.090 1.00 98.50 80 VAL A C 1
ATOM 611 O O . VAL A 1 80 ? 4.732 -1.277 3.792 1.00 98.50 80 VAL A O 1
ATOM 614 N N . VAL A 1 81 ? 5.002 0.929 3.474 1.00 98.50 81 VAL A N 1
ATOM 615 C CA . VAL A 1 81 ? 4.294 1.011 2.204 1.00 98.50 81 VAL A CA 1
ATOM 616 C C . VAL A 1 81 ? 5.306 1.399 1.144 1.00 98.50 81 VAL A C 1
ATOM 618 O O . VAL A 1 81 ? 5.795 2.531 1.151 1.00 98.50 81 VAL A O 1
ATOM 621 N N . ASP A 1 82 ? 5.631 0.464 0.258 1.00 98.62 82 ASP A N 1
ATOM 622 C CA . ASP A 1 82 ? 6.441 0.745 -0.925 1.00 98.62 82 ASP A CA 1
ATOM 623 C C . ASP A 1 82 ? 5.534 1.255 -2.056 1.00 98.62 82 ASP A C 1
ATOM 625 O O . ASP A 1 82 ? 4.408 0.780 -2.218 1.00 98.62 82 ASP A O 1
ATOM 629 N N . 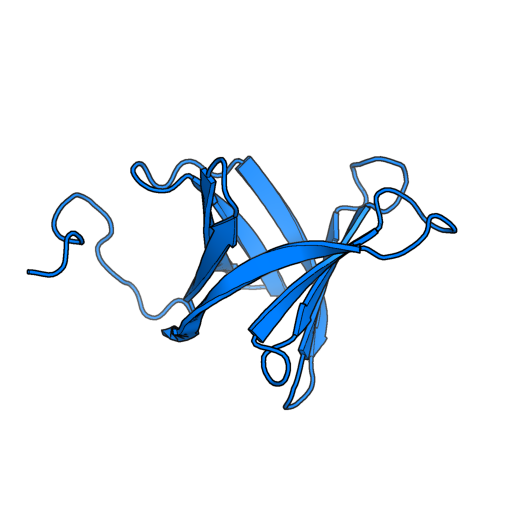LEU A 1 83 ? 6.026 2.215 -2.840 1.00 98.38 83 LEU A N 1
ATOM 630 C CA . LEU A 1 83 ? 5.332 2.827 -3.972 1.00 98.38 83 LEU A CA 1
ATOM 631 C C . LEU A 1 83 ? 6.171 2.707 -5.247 1.00 98.38 83 LEU A C 1
ATOM 633 O O . LEU A 1 83 ? 7.384 2.916 -5.221 1.00 98.38 83 LEU A O 1
ATOM 637 N N . GLN A 1 84 ? 5.500 2.428 -6.363 1.00 98.25 84 GLN A N 1
ATOM 638 C CA . GLN A 1 84 ? 6.013 2.582 -7.723 1.00 98.25 84 GLN A CA 1
ATOM 639 C C . GLN A 1 84 ? 5.086 3.533 -8.490 1.00 98.25 84 GLN A C 1
ATOM 641 O O . GLN A 1 84 ? 3.905 3.239 -8.675 1.00 98.25 84 GLN A O 1
ATOM 646 N N . GLU A 1 85 ? 5.626 4.666 -8.948 1.00 96.88 85 GLU A N 1
ATOM 647 C CA . GLU A 1 85 ? 4.846 5.743 -9.581 1.00 96.88 85 GLU A CA 1
ATOM 648 C C . GLU A 1 85 ? 4.209 5.326 -10.907 1.00 96.88 85 GLU A C 1
ATOM 650 O O . GLU A 1 85 ? 3.116 5.788 -11.221 1.00 96.88 85 GLU A O 1
ATOM 655 N N . ALA A 1 86 ? 4.885 4.471 -11.678 1.00 96.12 86 ALA A N 1
ATOM 656 C CA . ALA A 1 86 ? 4.437 3.946 -12.965 1.00 96.12 86 ALA A CA 1
ATOM 657 C C . ALA A 1 86 ? 5.136 2.608 -13.275 1.00 96.12 86 ALA A C 1
ATOM 659 O O . ALA A 1 86 ? 6.225 2.353 -12.747 1.00 96.12 86 ALA A O 1
ATOM 660 N N . PRO A 1 87 ? 4.584 1.760 -14.163 1.00 95.75 87 PRO A N 1
ATOM 661 C CA . PRO A 1 87 ? 5.250 0.528 -14.572 1.00 95.75 87 PRO A CA 1
ATOM 662 C C . PRO A 1 87 ? 6.668 0.785 -15.106 1.00 95.75 87 PRO A C 1
ATOM 664 O O . PRO A 1 87 ? 6.852 1.509 -16.082 1.00 95.75 87 PRO A O 1
ATOM 667 N N . GLY A 1 88 ? 7.668 0.163 -14.477 1.00 95.31 88 GLY A N 1
ATOM 668 C CA . GLY A 1 88 ? 9.085 0.303 -14.843 1.00 95.31 88 GLY A CA 1
ATOM 669 C C . GLY A 1 88 ? 9.870 1.321 -14.010 1.00 95.31 88 GLY A C 1
ATOM 670 O O . GLY A 1 88 ? 11.098 1.283 -14.036 1.00 95.31 88 GLY A O 1
ATOM 671 N N . GLU A 1 89 ? 9.195 2.162 -13.223 1.00 97.38 89 GLU A N 1
ATOM 672 C CA . GLU A 1 89 ? 9.845 3.070 -12.272 1.00 97.38 89 GLU A CA 1
ATOM 673 C C . GLU A 1 89 ? 10.361 2.313 -11.034 1.00 97.38 89 GLU A C 1
ATOM 675 O O . GLU A 1 89 ? 9.835 1.247 -10.689 1.00 97.38 89 GLU A O 1
ATOM 680 N N . PRO A 1 90 ? 11.400 2.812 -10.343 1.00 98.00 90 PRO A N 1
ATOM 681 C CA . PRO A 1 90 ? 11.903 2.169 -9.137 1.00 98.00 90 PRO A CA 1
ATOM 682 C C . PRO A 1 90 ? 10.883 2.221 -7.994 1.00 98.00 90 PRO A C 1
ATOM 684 O O . PRO A 1 90 ? 10.140 3.188 -7.835 1.00 98.00 90 PRO A O 1
ATOM 687 N N . TRP A 1 91 ? 10.905 1.183 -7.159 1.00 98.31 91 TRP A N 1
ATOM 688 C CA . TRP A 1 91 ? 10.169 1.162 -5.899 1.00 98.31 91 TRP A CA 1
ATOM 689 C C . TRP A 1 91 ? 10.887 1.993 -4.839 1.00 98.31 91 TRP A C 1
ATOM 691 O O . TRP A 1 91 ? 12.116 1.943 -4.733 1.00 98.31 91 TRP A O 1
ATOM 701 N N . TYR A 1 92 ? 10.123 2.701 -4.013 1.00 98.12 92 TYR A N 1
ATOM 702 C CA . TYR A 1 92 ? 10.651 3.394 -2.844 1.00 98.12 92 TYR A CA 1
ATOM 703 C C . TYR A 1 92 ? 9.657 3.379 -1.678 1.00 98.12 92 TYR A C 1
ATOM 705 O O . TYR A 1 92 ? 8.444 3.331 -1.878 1.00 98.12 92 TYR A O 1
ATOM 713 N N . VAL A 1 93 ? 10.174 3.447 -0.448 1.00 98.38 93 VAL A N 1
ATOM 714 C CA . VAL A 1 93 ? 9.338 3.526 0.758 1.00 98.38 93 VAL A CA 1
ATOM 715 C C . VAL A 1 93 ? 8.625 4.874 0.774 1.00 98.38 93 VAL A C 1
ATOM 717 O O . VAL A 1 93 ? 9.268 5.921 0.865 1.00 98.38 93 VAL A O 1
ATOM 720 N N . ARG A 1 94 ? 7.293 4.852 0.712 1.00 97.81 94 ARG A N 1
ATOM 721 C CA . ARG A 1 94 ? 6.444 6.045 0.802 1.00 97.81 94 ARG A CA 1
ATOM 722 C C . ARG A 1 94 ? 5.996 6.330 2.233 1.00 97.81 94 ARG A C 1
ATOM 724 O O . ARG A 1 94 ? 5.969 7.494 2.637 1.00 97.81 94 ARG A O 1
ATOM 731 N N . TYR A 1 95 ? 5.651 5.285 2.985 1.00 98.19 95 TYR A N 1
ATOM 732 C CA . TYR A 1 95 ? 5.189 5.395 4.369 1.00 98.19 95 TYR A CA 1
ATOM 733 C C . TYR A 1 95 ? 5.766 4.285 5.252 1.00 98.19 95 TYR A C 1
ATOM 735 O O . TYR A 1 95 ? 6.077 3.193 4.783 1.00 98.19 95 TYR A O 1
ATOM 743 N N . THR A 1 96 ? 5.836 4.546 6.555 1.00 98.31 96 THR A N 1
ATOM 744 C CA . THR A 1 96 ? 5.977 3.516 7.594 1.00 98.31 96 THR A CA 1
ATOM 745 C C . THR A 1 96 ? 4.590 3.111 8.083 1.00 98.31 96 THR A C 1
ATOM 747 O O . THR A 1 96 ? 3.754 3.977 8.339 1.00 98.31 96 THR A O 1
ATOM 750 N N . ILE A 1 97 ? 4.340 1.813 8.243 1.00 97.25 97 ILE A N 1
ATOM 751 C CA . ILE A 1 97 ? 3.106 1.287 8.835 1.00 97.25 97 ILE A CA 1
ATOM 752 C C . ILE A 1 97 ? 3.200 1.414 10.356 1.00 97.25 97 ILE A C 1
ATOM 754 O O . ILE A 1 97 ? 4.116 0.886 10.989 1.00 97.25 97 ILE A O 1
ATOM 758 N N . VAL A 1 98 ? 2.223 2.099 10.944 1.00 95.12 98 VAL A N 1
ATOM 759 C CA . VAL A 1 98 ? 2.170 2.399 12.382 1.00 95.12 98 VAL A CA 1
ATOM 760 C C . VAL A 1 98 ? 1.071 1.630 13.113 1.00 95.12 98 VAL A C 1
ATOM 762 O O . VAL A 1 98 ? 1.145 1.485 14.332 1.00 95.12 98 VAL A O 1
ATOM 765 N N . ALA A 1 99 ? 0.073 1.110 12.393 1.00 90.06 99 ALA A N 1
ATOM 766 C CA . ALA A 1 99 ? -1.017 0.330 12.970 1.00 90.06 99 ALA A CA 1
ATOM 767 C C . ALA A 1 99 ? -1.658 -0.618 11.945 1.00 90.06 99 ALA A C 1
ATOM 769 O O . ALA A 1 99 ? -1.716 -0.305 10.758 1.00 90.06 99 ALA A O 1
ATOM 770 N N . VAL A 1 100 ? -2.174 -1.751 12.426 1.00 87.38 100 VAL A N 1
ATOM 771 C CA . VAL A 1 100 ? -3.013 -2.687 11.664 1.00 87.38 100 VAL A CA 1
ATOM 772 C C . VAL A 1 100 ? -4.183 -3.086 12.565 1.00 87.38 100 VAL A C 1
ATOM 774 O O . VAL A 1 100 ? -3.950 -3.482 13.711 1.00 87.38 100 VAL A O 1
ATOM 777 N N . HIS A 1 101 ? -5.412 -2.935 12.072 1.00 79.88 101 HIS A N 1
ATOM 778 C CA . HIS A 1 101 ? -6.660 -3.186 12.800 1.00 79.88 101 HIS A CA 1
ATOM 779 C C . HIS A 1 101 ? -7.626 -4.028 11.974 1.00 79.88 101 HIS A C 1
ATOM 781 O O . HIS A 1 101 ? -7.683 -3.806 10.741 1.00 79.88 101 HIS A O 1
#

Secondary structure (DSSP, 8-state):
-----SS----S--EEEEE-SS-EEEEEEETTTEEEEEEETT--EEEEEEEEEE-SSEEEEEETTSTTTEEEEEETTTTEEEEESSTTSPPEEEEEEEEE-